Protein AF-A0A243CVK5-F1 (afdb_monomer_lite)

Radius of gyration: 19.61 Å; chains: 1; bounding box: 58×19×40 Å

Foldseek 3Di:
DLVVVLVVLVVVLVVVLVVVVVVDDPPPPVVNVVSVVVSVVVSVVSNCCSVCVVPLPPVRVVCVVCVVVVVVVVD

Structure (mmCIF, N/CA/C/O backbone):
data_AF-A0A243CVK5-F1
#
_entry.id   AF-A0A243CVK5-F1
#
loop_
_atom_site.group_PDB
_atom_site.id
_atom_site.type_symbol
_atom_site.label_atom_id
_atom_site.label_alt_id
_atom_site.label_comp_id
_atom_site.label_asym_id
_atom_site.label_entity_id
_atom_site.label_seq_id
_atom_site.pdbx_PDB_ins_code
_atom_site.Cartn_x
_atom_site.Cartn_y
_atom_site.Cartn_z
_atom_site.occupancy
_atom_site.B_iso_or_equiv
_atom_site.auth_seq_id
_atom_site.auth_comp_id
_atom_site.auth_asym_id
_atom_site.auth_atom_id
_atom_site.pdbx_PDB_model_num
ATOM 1 N N . MET A 1 1 ? -6.608 -1.800 -19.161 1.00 65.44 1 MET A N 1
ATOM 2 C CA . MET A 1 1 ? -5.920 -2.791 -18.302 1.00 65.44 1 MET A CA 1
ATOM 3 C C . MET A 1 1 ? -5.352 -2.174 -17.029 1.00 65.44 1 MET A C 1
ATOM 5 O O . MET A 1 1 ? -5.718 -2.624 -15.958 1.00 65.44 1 MET A O 1
ATOM 9 N N . LYS A 1 2 ? -4.520 -1.124 -17.096 1.00 69.81 2 LYS A N 1
ATOM 10 C CA . LYS A 1 2 ? -3.956 -0.510 -15.879 1.00 69.81 2 LYS A CA 1
ATOM 11 C C . LYS A 1 2 ? -5.007 0.156 -14.970 1.00 69.81 2 LYS A C 1
ATOM 13 O O . LYS A 1 2 ? -5.065 -0.113 -13.778 1.00 69.81 2 LYS A O 1
ATOM 18 N N . TRP A 1 3 ? -5.908 0.940 -15.562 1.00 74.75 3 TRP A N 1
ATOM 19 C CA . TRP A 1 3 ? -6.988 1.632 -14.846 1.00 74.75 3 TRP A CA 1
ATOM 20 C C . TRP A 1 3 ? -8.036 0.698 -14.227 1.00 74.75 3 TRP A C 1
ATOM 22 O O . TRP A 1 3 ? -8.513 0.963 -13.132 1.00 74.75 3 TRP A O 1
ATOM 32 N N . THR A 1 4 ? -8.348 -0.425 -14.879 1.00 83.75 4 THR A N 1
ATOM 33 C CA . THR A 1 4 ? -9.257 -1.445 -14.330 1.00 83.75 4 THR A CA 1
ATOM 34 C C . THR A 1 4 ? -8.688 -2.082 -13.064 1.00 83.75 4 THR A C 1
ATOM 36 O O . THR A 1 4 ? -9.428 -2.305 -12.112 1.00 83.75 4 THR A O 1
ATOM 39 N N . THR A 1 5 ? -7.371 -2.308 -13.014 1.00 81.00 5 THR A N 1
ATOM 40 C CA . THR A 1 5 ? -6.698 -2.801 -11.807 1.00 81.00 5 THR A CA 1
ATOM 41 C C . THR A 1 5 ? -6.720 -1.758 -10.694 1.00 81.00 5 THR A C 1
ATOM 43 O O . THR A 1 5 ? -7.034 -2.101 -9.562 1.00 81.00 5 THR A O 1
ATOM 46 N N . VAL A 1 6 ? -6.466 -0.481 -11.004 1.00 83.62 6 VAL A N 1
ATOM 47 C CA . VAL A 1 6 ? -6.547 0.606 -10.009 1.00 83.62 6 VAL A CA 1
ATOM 48 C C . VAL A 1 6 ? -7.948 0.682 -9.402 1.00 83.62 6 VAL A C 1
ATOM 50 O O . VAL A 1 6 ? -8.081 0.632 -8.184 1.00 83.62 6 VAL A O 1
ATOM 53 N N . VAL A 1 7 ? -8.990 0.713 -10.239 1.00 87.56 7 VAL A N 1
ATOM 54 C CA . VAL A 1 7 ? -10.389 0.744 -9.784 1.00 87.56 7 VAL A CA 1
ATOM 55 C C . VAL A 1 7 ? -10.725 -0.491 -8.945 1.00 87.56 7 VAL A C 1
ATOM 57 O O . VAL A 1 7 ? -11.327 -0.359 -7.883 1.00 87.56 7 VAL A O 1
ATOM 60 N N . GLY A 1 8 ? -10.289 -1.681 -9.371 1.00 88.19 8 GLY A N 1
ATOM 61 C CA . GLY A 1 8 ? -10.501 -2.921 -8.623 1.00 88.19 8 GLY A CA 1
ATOM 62 C C . GLY A 1 8 ? -9.871 -2.888 -7.230 1.00 88.19 8 GLY A C 1
ATOM 63 O O . GLY A 1 8 ? -10.532 -3.236 -6.254 1.00 88.19 8 GLY A O 1
ATOM 64 N N . VAL A 1 9 ? -8.629 -2.412 -7.119 1.00 85.88 9 VAL A N 1
ATOM 65 C CA . VAL A 1 9 ? -7.916 -2.319 -5.836 1.00 85.88 9 VAL A CA 1
ATOM 66 C C . VAL A 1 9 ? -8.542 -1.245 -4.944 1.00 85.88 9 VAL A C 1
ATOM 68 O O . VAL A 1 9 ? -8.703 -1.480 -3.753 1.00 85.88 9 VAL A O 1
ATOM 71 N N . THR A 1 10 ? -8.984 -0.109 -5.495 1.00 86.81 10 THR A N 1
ATOM 72 C CA . THR A 1 10 ? -9.733 0.905 -4.730 1.00 86.81 10 THR A CA 1
ATOM 73 C C . THR A 1 10 ? -11.026 0.344 -4.151 1.00 86.81 10 THR A C 1
ATOM 75 O O . THR A 1 10 ? -11.294 0.538 -2.968 1.00 86.81 10 THR A O 1
ATOM 78 N N . ILE A 1 11 ? -11.813 -0.377 -4.955 1.00 91.31 11 ILE A N 1
ATOM 79 C CA . ILE A 1 11 ? -13.056 -1.011 -4.494 1.00 91.31 11 ILE A CA 1
ATOM 80 C C . ILE A 1 11 ? -12.750 -2.021 -3.385 1.00 91.31 11 ILE A C 1
ATOM 82 O O . ILE A 1 11 ? -13.422 -2.023 -2.356 1.00 91.31 11 ILE A O 1
ATOM 86 N N . TRP A 1 12 ? -11.704 -2.833 -3.553 1.00 87.88 12 TRP A N 1
ATOM 87 C CA . TRP A 1 12 ? -11.271 -3.802 -2.544 1.00 87.88 12 TRP A CA 1
ATOM 88 C C . TRP A 1 12 ? -10.850 -3.132 -1.231 1.00 87.88 12 TRP A C 1
ATOM 90 O O . TRP A 1 12 ? -11.288 -3.551 -0.161 1.00 87.88 12 TRP A O 1
ATOM 100 N N . SER A 1 13 ? -10.058 -2.058 -1.297 1.00 84.62 13 SER A N 1
ATOM 101 C CA . SER A 1 13 ? -9.669 -1.274 -0.121 1.00 84.62 13 SER A CA 1
ATOM 102 C C . SER A 1 13 ? -10.888 -0.681 0.588 1.00 84.62 13 SER A C 1
ATOM 104 O O . SER A 1 13 ? -10.997 -0.797 1.805 1.00 84.62 13 SER A O 1
ATOM 106 N N . ILE A 1 14 ? -11.845 -0.115 -0.154 1.00 87.00 14 ILE A N 1
ATOM 107 C CA . ILE A 1 14 ? -13.085 0.427 0.422 1.00 87.00 14 ILE A CA 1
ATOM 108 C C . ILE A 1 14 ? -13.892 -0.675 1.115 1.00 87.00 14 ILE A C 1
ATOM 110 O O . ILE A 1 14 ? -14.367 -0.456 2.226 1.00 87.00 14 ILE A O 1
ATOM 114 N N . LEU A 1 15 ? -14.023 -1.857 0.506 1.00 88.44 15 LEU A N 1
ATOM 115 C CA . LEU A 1 15 ? -14.757 -2.984 1.090 1.00 88.44 15 LEU A CA 1
ATOM 116 C C . LEU A 1 15 ? -14.134 -3.467 2.400 1.00 88.44 15 LEU A C 1
ATOM 118 O O . LEU A 1 15 ? -14.862 -3.684 3.368 1.00 88.44 15 LEU A O 1
ATOM 122 N N . ILE A 1 16 ? -12.805 -3.597 2.455 1.00 85.06 16 ILE A N 1
ATOM 123 C CA . ILE A 1 16 ? -12.121 -3.967 3.698 1.00 85.06 16 ILE A CA 1
ATOM 124 C C . ILE A 1 16 ? -12.355 -2.882 4.763 1.00 85.06 16 ILE A C 1
ATOM 126 O O . ILE A 1 16 ? -12.754 -3.215 5.875 1.00 85.06 16 ILE A O 1
ATOM 130 N N . ILE A 1 17 ? -12.197 -1.593 4.423 1.00 82.25 17 ILE A N 1
ATOM 131 C CA . ILE A 1 17 ? -12.444 -0.478 5.357 1.00 82.25 17 ILE A CA 1
ATOM 132 C C . ILE A 1 17 ? -13.871 -0.552 5.898 1.00 82.25 17 ILE A C 1
ATOM 134 O O . ILE A 1 17 ? -14.073 -0.460 7.106 1.00 82.25 17 ILE A O 1
ATOM 138 N N . LEU A 1 18 ? -14.857 -0.747 5.020 1.00 84.44 18 LEU A N 1
ATOM 139 C CA . LEU A 1 18 ? -16.270 -0.808 5.382 1.00 84.44 18 LEU A CA 1
ATOM 140 C C . LEU A 1 18 ? -16.601 -2.028 6.251 1.00 84.44 18 LEU A C 1
ATOM 142 O O . LEU A 1 18 ? -17.518 -1.955 7.063 1.00 84.44 18 LEU A O 1
ATOM 146 N N . TYR A 1 19 ? -15.870 -3.134 6.095 1.00 82.31 19 TYR A N 1
ATOM 147 C CA . TYR A 1 19 ? -16.031 -4.343 6.903 1.00 82.31 19 TYR A CA 1
ATOM 148 C C . TYR A 1 19 ? -15.346 -4.232 8.274 1.00 82.31 19 TYR A C 1
ATOM 150 O O . TYR A 1 19 ? -15.901 -4.666 9.285 1.00 82.31 19 TYR A O 1
ATOM 158 N N . GLU A 1 20 ? -14.165 -3.614 8.346 1.00 79.19 20 GLU A N 1
ATOM 159 C CA . GLU A 1 20 ? -13.424 -3.434 9.601 1.00 79.19 20 GLU A CA 1
ATOM 160 C C . GLU A 1 20 ? -13.976 -2.305 10.476 1.00 79.19 20 GLU A C 1
ATOM 162 O O . GLU A 1 20 ? -13.980 -2.423 11.703 1.00 79.19 20 GLU A O 1
ATOM 167 N N . TRP A 1 21 ? -14.536 -1.246 9.884 1.00 75.88 21 TRP A N 1
ATOM 168 C CA . TRP A 1 21 ? -15.116 -0.120 10.626 1.00 75.88 21 TRP A CA 1
ATOM 169 C C . TRP A 1 21 ? -16.220 -0.488 11.632 1.00 75.88 21 TRP A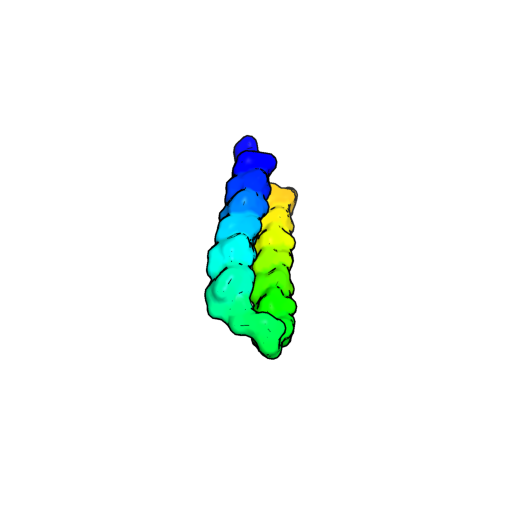 C 1
ATOM 171 O O . TRP A 1 21 ? -16.149 0.023 12.757 1.00 75.88 21 TRP A O 1
ATOM 181 N N . PRO A 1 22 ? -17.232 -1.317 11.285 1.00 77.81 22 PRO A N 1
ATOM 182 C CA . PRO A 1 22 ? -18.278 -1.741 12.217 1.00 77.81 22 PRO A CA 1
ATOM 183 C C . PRO A 1 22 ? -17.779 -2.789 13.216 1.00 77.81 22 PRO A C 1
ATOM 185 O O . PRO A 1 22 ? -18.323 -2.898 14.312 1.00 77.81 22 PRO A O 1
ATOM 188 N N . LYS A 1 23 ? -16.736 -3.547 12.861 1.00 73.56 23 LYS A N 1
ATOM 189 C CA . LYS A 1 23 ? -16.139 -4.571 13.728 1.00 73.56 23 LYS A CA 1
ATOM 190 C C . LYS A 1 23 ? -15.252 -3.957 14.819 1.00 73.56 23 LYS A C 1
ATOM 192 O O . LYS A 1 23 ? -15.091 -4.541 15.888 1.00 73.56 23 LYS A O 1
ATOM 197 N N . MET A 1 24 ? -14.719 -2.759 14.574 1.00 71.06 24 MET A N 1
ATOM 198 C CA . MET A 1 24 ? -13.907 -1.999 15.522 1.00 71.06 24 MET A CA 1
ATOM 199 C C . MET A 1 24 ? -14.754 -1.190 16.5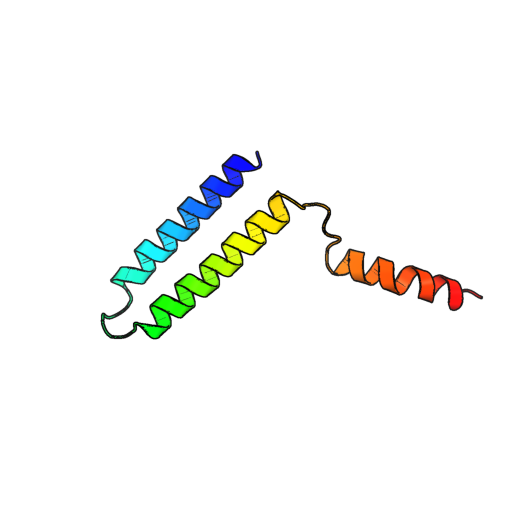03 1.00 71.06 24 MET A C 1
ATOM 201 O O . MET A 1 24 ? -15.487 -0.270 16.123 1.00 71.06 24 MET A O 1
ATOM 205 N N . LYS A 1 25 ? -14.578 -1.466 17.799 1.00 68.75 25 LYS A N 1
ATOM 206 C CA . LYS A 1 25 ? -15.245 -0.725 18.879 1.00 68.75 25 LYS A CA 1
ATOM 207 C C . LYS A 1 25 ? -14.866 0.760 18.821 1.00 68.75 25 LYS A C 1
ATOM 209 O O . LYS A 1 25 ? -13.732 1.119 18.504 1.00 68.75 25 LYS A O 1
ATOM 214 N N . GLN A 1 26 ? -15.804 1.638 19.183 1.00 64.38 26 GLN A N 1
ATOM 215 C CA . GLN A 1 26 ? -15.680 3.107 19.103 1.00 64.38 26 GLN A CA 1
ATOM 216 C C . GLN A 1 26 ? -14.423 3.677 19.806 1.00 64.38 26 GLN A C 1
ATOM 218 O O . GLN A 1 26 ? -13.964 4.766 19.463 1.00 64.38 26 GLN A O 1
ATOM 223 N N . ASN A 1 27 ? -13.833 2.919 20.741 1.00 67.00 27 ASN A N 1
ATOM 224 C CA . ASN A 1 27 ? -12.652 3.303 21.515 1.00 67.00 27 ASN A CA 1
ATOM 225 C C . ASN A 1 27 ? -11.294 2.934 20.866 1.00 67.00 27 ASN A C 1
ATOM 227 O O . ASN A 1 27 ? -10.251 3.396 21.321 1.00 67.00 27 ASN A O 1
ATOM 231 N N . GLN A 1 28 ? -11.265 2.148 19.782 1.00 71.38 28 GLN A N 1
ATOM 232 C CA . GLN A 1 28 ? -10.027 1.710 19.105 1.00 71.38 28 GLN A CA 1
ATOM 233 C C . GLN A 1 28 ? -9.600 2.660 17.972 1.00 71.38 28 GLN A C 1
ATOM 235 O O . GLN A 1 28 ? -9.346 2.258 16.838 1.00 71.38 28 GLN A O 1
ATOM 240 N N . LYS A 1 29 ? -9.495 3.962 18.272 1.00 74.38 29 LYS A N 1
ATOM 241 C CA . LYS A 1 29 ? -9.101 4.983 17.278 1.00 74.38 29 LYS A CA 1
ATOM 242 C C . LYS A 1 29 ? -7.700 4.741 16.692 1.00 74.38 29 LYS A C 1
ATOM 244 O O . LYS A 1 29 ? -7.482 5.020 15.519 1.00 74.38 29 LYS A O 1
ATOM 249 N N . LYS A 1 30 ? -6.769 4.193 17.485 1.00 77.31 30 LYS A N 1
ATOM 250 C CA . LYS A 1 30 ? -5.392 3.891 17.047 1.00 77.31 30 LYS A CA 1
ATOM 251 C C . LYS A 1 30 ? -5.336 2.760 16.015 1.00 77.31 30 LYS A C 1
ATOM 253 O O . LYS A 1 30 ? -4.597 2.873 15.045 1.00 77.31 30 LYS A O 1
ATOM 258 N N . GLU A 1 31 ? -6.143 1.715 16.190 1.00 80.94 31 GLU A N 1
ATOM 259 C CA . GLU A 1 31 ? -6.210 0.602 15.233 1.00 80.94 31 GLU A CA 1
ATOM 260 C C . GLU A 1 31 ? -6.834 1.042 13.910 1.00 80.94 31 GLU A C 1
ATOM 262 O O . GLU A 1 31 ? -6.299 0.720 12.855 1.00 80.94 31 GLU A O 1
ATOM 267 N N . LYS A 1 32 ? -7.883 1.878 13.952 1.00 78.12 32 LYS A N 1
ATOM 268 C CA . LYS A 1 32 ? -8.462 2.479 12.737 1.00 78.12 32 LYS A CA 1
ATOM 269 C C . LYS A 1 32 ? -7.414 3.226 11.920 1.00 78.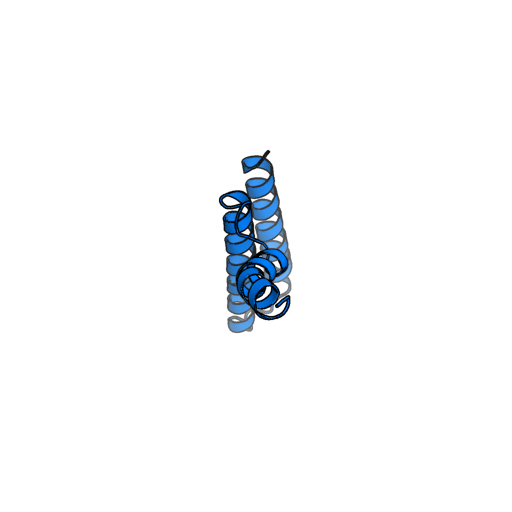12 32 LYS A C 1
ATOM 271 O O . LYS A 1 32 ? -7.343 3.048 10.711 1.00 78.12 32 LYS A O 1
ATOM 276 N N . VAL A 1 33 ? -6.584 4.030 12.585 1.00 83.19 33 VAL A N 1
ATOM 277 C CA . VAL A 1 33 ? -5.497 4.766 11.927 1.00 83.19 33 VAL A CA 1
ATOM 278 C C . VAL A 1 33 ? -4.441 3.809 11.369 1.00 83.19 33 VAL A C 1
ATOM 280 O O . VAL A 1 33 ? -4.019 3.990 10.232 1.00 83.19 33 VAL A O 1
ATOM 283 N N . ALA A 1 34 ? -4.053 2.767 12.112 1.00 85.94 34 ALA A N 1
ATOM 284 C CA . ALA A 1 34 ? -3.083 1.778 11.640 1.00 85.94 34 ALA A CA 1
ATOM 285 C C . ALA A 1 34 ? -3.560 1.049 10.373 1.00 85.94 34 ALA A C 1
ATOM 287 O O . ALA A 1 34 ? -2.795 0.932 9.418 1.00 85.94 34 ALA A O 1
ATOM 288 N N . ILE A 1 35 ? -4.828 0.628 10.321 1.00 83.94 35 ILE A N 1
ATOM 289 C CA . ILE A 1 35 ? -5.408 -0.006 9.126 1.00 83.94 35 ILE A CA 1
ATOM 290 C C . ILE A 1 35 ? -5.423 0.952 7.942 1.00 83.94 35 ILE A C 1
ATOM 292 O O . ILE A 1 35 ? -5.041 0.573 6.838 1.00 83.94 35 ILE A O 1
ATOM 296 N N . LEU A 1 36 ? -5.819 2.203 8.170 1.00 84.75 36 LEU A N 1
ATOM 297 C CA . LEU A 1 36 ? -5.885 3.209 7.115 1.00 84.75 36 LEU A CA 1
ATOM 298 C C . LEU A 1 36 ? -4.490 3.505 6.542 1.00 84.75 36 LEU A C 1
ATOM 300 O O . LEU A 1 36 ? -4.338 3.602 5.327 1.00 84.75 36 LEU A O 1
ATOM 304 N N . ILE A 1 37 ? -3.464 3.564 7.397 1.00 87.62 37 ILE A N 1
ATOM 305 C CA . ILE A 1 37 ? -2.061 3.726 6.987 1.00 87.62 37 ILE A CA 1
ATOM 306 C C . ILE A 1 37 ? -1.572 2.502 6.209 1.00 87.62 37 ILE A C 1
ATOM 308 O O . ILE A 1 37 ? -1.006 2.661 5.130 1.00 87.62 37 ILE A O 1
ATOM 312 N N . LEU A 1 38 ? -1.802 1.288 6.718 1.00 86.56 38 LEU A N 1
ATOM 313 C CA . LEU A 1 38 ? -1.383 0.049 6.055 1.00 86.56 38 LEU A CA 1
ATOM 314 C C . LEU A 1 38 ? -2.043 -0.104 4.681 1.00 86.56 38 LEU A C 1
ATOM 316 O O . LEU A 1 38 ? -1.376 -0.460 3.709 1.00 86.56 38 LEU A O 1
ATOM 320 N N . MET A 1 39 ? -3.327 0.235 4.571 1.00 87.38 39 MET A N 1
ATOM 321 C CA . MET A 1 39 ? -4.010 0.281 3.284 1.00 87.38 39 MET A CA 1
ATOM 322 C C . MET A 1 39 ? -3.466 1.346 2.360 1.00 87.38 39 MET A C 1
ATOM 324 O O . MET A 1 39 ? -3.239 1.051 1.192 1.00 87.38 39 MET A O 1
ATOM 328 N N . ALA A 1 40 ? -3.261 2.567 2.852 1.00 87.81 40 ALA A N 1
ATOM 329 C CA . ALA A 1 40 ? -2.708 3.639 2.039 1.00 87.81 40 ALA A CA 1
ATOM 330 C C . ALA A 1 40 ? -1.325 3.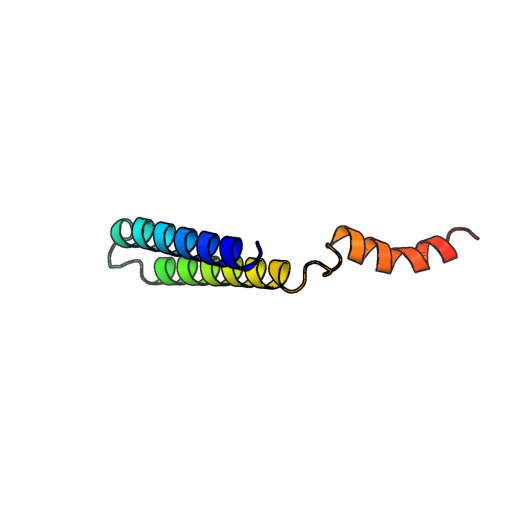251 1.501 1.00 87.81 40 ALA A C 1
ATOM 332 O O . ALA A 1 40 ? -1.053 3.464 0.323 1.00 87.81 40 ALA A O 1
ATOM 333 N N . MET A 1 41 ? -0.490 2.606 2.322 1.00 89.12 41 MET A N 1
ATOM 334 C CA . MET A 1 41 ? 0.799 2.061 1.897 1.00 89.12 41 MET A CA 1
ATOM 335 C C . MET A 1 41 ? 0.634 0.998 0.810 1.00 89.12 41 MET A C 1
ATOM 337 O O . MET A 1 41 ? 1.240 1.132 -0.248 1.00 89.12 41 MET A O 1
ATOM 341 N N . GLY A 1 42 ? -0.212 -0.016 1.014 1.00 86.19 42 GLY A N 1
ATOM 342 C CA . GLY A 1 42 ? -0.441 -1.062 0.009 1.00 86.19 42 GLY A CA 1
ATOM 343 C C . GLY A 1 42 ? -1.020 -0.521 -1.303 1.00 86.19 42 GLY A C 1
ATOM 344 O O . GLY A 1 42 ? -0.606 -0.930 -2.393 1.00 86.19 42 GLY A O 1
ATOM 345 N N . TRP A 1 43 ? -1.933 0.447 -1.211 1.00 87.12 43 TRP A N 1
ATOM 346 C CA . TRP A 1 43 ? -2.541 1.115 -2.360 1.00 87.12 43 TRP A CA 1
ATOM 347 C C . TRP A 1 43 ? -1.501 1.935 -3.131 1.00 87.12 43 TRP A C 1
ATOM 349 O O . TRP A 1 43 ? -1.374 1.788 -4.348 1.00 87.12 43 TRP A O 1
ATOM 359 N N . LEU A 1 44 ? -0.676 2.712 -2.420 1.00 86.94 44 LEU A N 1
ATOM 360 C CA . LEU A 1 44 ? 0.424 3.482 -2.998 1.00 86.94 44 LEU A CA 1
ATOM 361 C C . LEU A 1 44 ? 1.453 2.572 -3.679 1.00 86.94 44 LEU A C 1
ATOM 363 O O . LEU A 1 44 ? 1.839 2.841 -4.814 1.00 86.94 44 LEU A O 1
ATOM 367 N N . THR A 1 45 ? 1.863 1.476 -3.035 1.00 83.81 45 THR A N 1
ATOM 368 C CA . THR A 1 45 ? 2.790 0.493 -3.621 1.00 83.81 45 THR A CA 1
ATOM 369 C C . THR A 1 45 ? 2.221 -0.121 -4.895 1.00 83.81 45 THR A C 1
ATOM 371 O O . THR A 1 45 ? 2.934 -0.243 -5.890 1.00 83.81 45 THR A O 1
ATOM 374 N N . THR A 1 46 ? 0.931 -0.461 -4.893 1.00 84.06 46 THR A N 1
ATOM 375 C CA . THR A 1 46 ? 0.247 -1.020 -6.065 1.00 84.06 46 THR A CA 1
ATOM 376 C C . THR A 1 46 ? 0.250 -0.036 -7.231 1.00 84.06 46 THR A C 1
ATOM 378 O O . THR A 1 46 ? 0.582 -0.420 -8.350 1.00 84.06 46 THR A O 1
ATOM 381 N N . ILE A 1 47 ? -0.060 1.240 -6.975 1.00 82.88 47 ILE A N 1
ATOM 382 C CA . ILE A 1 47 ? -0.002 2.309 -7.982 1.00 82.88 47 ILE A CA 1
ATOM 383 C C . ILE A 1 47 ? 1.425 2.460 -8.508 1.00 82.88 47 ILE A C 1
ATOM 385 O O . ILE A 1 47 ? 1.628 2.492 -9.721 1.00 82.88 47 ILE A O 1
ATOM 389 N N . LEU A 1 48 ? 2.418 2.494 -7.619 1.00 83.00 48 LEU A N 1
ATOM 390 C CA . LEU A 1 48 ? 3.821 2.636 -7.996 1.00 83.00 48 LEU A CA 1
ATOM 391 C C . LEU A 1 48 ? 4.261 1.514 -8.949 1.00 83.00 48 LEU A C 1
ATOM 393 O O . LEU A 1 48 ? 4.837 1.800 -9.993 1.00 83.00 48 LEU A O 1
ATOM 397 N N . PHE A 1 49 ? 3.900 0.262 -8.653 1.00 80.31 49 PHE A N 1
ATOM 398 C CA . PHE A 1 49 ? 4.160 -0.893 -9.524 1.00 80.31 49 PHE A CA 1
ATOM 399 C C . PHE A 1 49 ? 3.419 -0.823 -10.866 1.00 80.31 49 PHE A C 1
ATOM 401 O O . PHE A 1 49 ? 3.931 -1.258 -11.894 1.00 80.31 49 PHE A O 1
ATOM 408 N N . LEU A 1 50 ? 2.202 -0.280 -10.876 1.00 79.31 50 LEU A N 1
ATOM 409 C CA . LEU A 1 50 ? 1.374 -0.171 -12.079 1.00 79.31 50 LEU A CA 1
ATOM 410 C C . LEU A 1 50 ? 1.905 0.867 -13.076 1.00 79.31 50 LEU A C 1
ATOM 412 O O . LEU A 1 50 ? 1.872 0.648 -14.298 1.00 79.31 50 LEU A O 1
ATOM 416 N N . PHE A 1 51 ? 2.374 2.004 -12.559 1.00 74.50 51 PHE A N 1
ATOM 417 C CA . PHE A 1 51 ? 2.912 3.106 -13.356 1.00 74.50 51 PHE A CA 1
ATOM 418 C C . PHE A 1 51 ? 4.397 2.931 -13.677 1.00 74.50 51 PHE A C 1
ATOM 420 O O . PHE A 1 51 ? 4.795 3.244 -14.796 1.00 74.50 51 PHE A O 1
ATOM 427 N N . PHE A 1 52 ? 5.173 2.338 -12.769 1.00 74.06 52 PHE A N 1
ATOM 428 C CA . PHE A 1 52 ? 6.579 1.988 -12.967 1.00 74.06 52 PHE A CA 1
ATOM 429 C C . PHE A 1 52 ? 6.784 0.460 -12.915 1.00 74.06 52 PHE A C 1
ATOM 431 O O . PHE A 1 52 ? 7.414 -0.056 -11.991 1.00 74.06 52 PHE A O 1
ATOM 438 N N . PRO A 1 53 ? 6.279 -0.294 -13.910 1.00 67.62 53 PRO A N 1
ATOM 439 C CA . PRO A 1 53 ? 6.454 -1.748 -13.962 1.00 67.62 53 PRO A CA 1
ATOM 440 C C . PRO A 1 53 ? 7.920 -2.164 -14.165 1.00 67.62 53 PRO A C 1
ATOM 442 O O . PRO A 1 53 ? 8.285 -3.294 -13.856 1.00 67.62 53 PRO A O 1
ATOM 445 N N . ASP A 1 54 ? 8.755 -1.244 -14.657 1.00 62.94 54 ASP A N 1
ATOM 446 C CA . ASP A 1 54 ? 10.184 -1.447 -14.893 1.00 62.94 54 ASP A CA 1
ATOM 447 C C . ASP A 1 54 ? 11.060 -1.118 -13.680 1.00 62.94 54 ASP A C 1
ATOM 449 O O . ASP A 1 54 ? 12.286 -1.120 -13.812 1.00 62.94 54 ASP A O 1
ATOM 453 N N . ILE A 1 55 ? 10.481 -0.862 -12.493 1.00 64.06 55 ILE A N 1
ATOM 454 C CA . ILE A 1 55 ? 11.279 -0.881 -11.260 1.00 64.06 55 ILE A CA 1
ATOM 455 C C . ILE A 1 55 ? 11.923 -2.268 -11.214 1.00 64.06 55 ILE A C 1
ATOM 457 O O . ILE A 1 55 ? 11.199 -3.268 -11.134 1.00 64.06 55 ILE A O 1
ATOM 461 N N . PRO A 1 56 ? 13.263 -2.367 -11.317 1.00 61.53 56 PRO A N 1
ATOM 462 C CA . PRO A 1 56 ? 13.920 -3.653 -11.288 1.00 61.53 56 PRO A CA 1
ATOM 463 C C . PRO A 1 56 ? 13.528 -4.289 -9.964 1.00 61.53 56 PRO A C 1
ATOM 465 O O . PRO A 1 56 ? 13.841 -3.748 -8.904 1.00 61.53 56 PRO A O 1
ATOM 468 N N . GLY A 1 57 ? 12.793 -5.404 -10.026 1.00 63.88 57 GLY A N 1
ATOM 469 C CA . GLY A 1 57 ? 12.402 -6.126 -8.820 1.00 63.88 57 GLY A CA 1
ATOM 470 C C . GLY A 1 57 ? 13.631 -6.342 -7.932 1.00 63.88 57 GLY A C 1
ATOM 471 O O . GLY A 1 57 ? 14.745 -6.377 -8.461 1.00 63.88 57 GLY A O 1
ATOM 472 N N . PRO A 1 58 ? 13.479 -6.491 -6.609 1.00 61.75 58 PRO A N 1
ATOM 473 C CA . PRO A 1 58 ? 14.611 -6.560 -5.681 1.00 61.75 58 PRO A CA 1
ATOM 474 C C . PRO A 1 58 ? 15.683 -7.557 -6.146 1.00 61.75 58 PRO A C 1
ATOM 476 O O . PRO A 1 58 ? 16.870 -7.255 -6.124 1.00 61.75 58 PRO A O 1
ATOM 479 N N . THR A 1 59 ? 15.269 -8.682 -6.728 1.00 63.56 59 THR A N 1
ATOM 480 C CA . THR A 1 59 ? 16.144 -9.671 -7.372 1.00 63.56 59 THR A CA 1
ATOM 481 C C . THR A 1 59 ? 16.961 -9.113 -8.548 1.00 63.56 59 THR A C 1
ATOM 483 O O . THR A 1 59 ? 18.157 -9.368 -8.663 1.00 63.56 59 THR A O 1
ATOM 486 N N . LYS A 1 60 ? 16.338 -8.324 -9.429 1.00 65.88 60 LYS A N 1
ATOM 487 C CA . LYS A 1 60 ? 16.969 -7.705 -10.604 1.00 65.88 60 LYS A CA 1
ATOM 488 C C . LYS A 1 60 ? 17.881 -6.541 -10.199 1.00 65.88 60 LYS A C 1
ATOM 490 O O . LYS A 1 60 ? 18.960 -6.405 -10.773 1.00 65.88 60 LYS A O 1
ATOM 495 N N . ALA A 1 61 ? 17.492 -5.772 -9.177 1.00 69.94 61 ALA A N 1
ATOM 496 C CA . ALA A 1 61 ? 18.306 -4.716 -8.575 1.00 69.94 61 ALA A CA 1
ATOM 497 C C . ALA A 1 61 ? 19.575 -5.285 -7.923 1.00 69.94 61 ALA A C 1
ATOM 499 O O . ALA A 1 61 ? 20.674 -4.820 -8.225 1.00 69.94 61 ALA A O 1
ATOM 500 N N . ILE A 1 62 ? 19.440 -6.356 -7.132 1.00 70.62 62 ILE A N 1
ATOM 501 C CA . ILE A 1 62 ? 20.577 -7.103 -6.576 1.00 70.62 62 ILE A CA 1
ATOM 502 C C . ILE A 1 62 ? 21.464 -7.617 -7.715 1.00 70.62 62 ILE A C 1
ATOM 504 O O . ILE A 1 62 ? 22.670 -7.392 -7.687 1.00 70.62 62 ILE A O 1
ATOM 508 N N . SER A 1 63 ? 20.894 -8.213 -8.771 1.00 69.31 63 SER A N 1
ATOM 509 C CA . SER A 1 63 ? 21.701 -8.697 -9.903 1.00 69.31 63 SER A CA 1
ATOM 510 C C . SER A 1 63 ? 22.475 -7.582 -10.619 1.00 69.31 63 SER A C 1
ATOM 512 O O . SER A 1 63 ? 23.595 -7.818 -11.057 1.00 69.31 63 SER A O 1
ATOM 514 N N . ASN A 1 64 ? 21.928 -6.363 -10.708 1.00 72.31 64 ASN A N 1
ATOM 515 C CA . ASN A 1 64 ? 22.613 -5.219 -11.318 1.00 72.31 64 ASN A CA 1
ATOM 516 C C . ASN A 1 64 ? 23.770 -4.700 -10.453 1.00 72.31 64 ASN A C 1
ATOM 518 O O . ASN A 1 64 ? 24.783 -4.283 -11.006 1.00 72.31 64 ASN A O 1
ATOM 522 N N . ILE A 1 65 ? 23.640 -4.752 -9.124 1.00 77.75 65 ILE A N 1
ATOM 523 C CA . ILE A 1 65 ? 24.706 -4.382 -8.178 1.00 77.75 65 ILE A CA 1
ATOM 524 C C . ILE A 1 65 ? 25.813 -5.445 -8.163 1.00 77.75 65 ILE A C 1
ATOM 526 O O . ILE A 1 65 ? 26.993 -5.111 -8.102 1.00 77.75 65 ILE A O 1
ATOM 530 N N . PHE A 1 66 ? 25.444 -6.724 -8.261 1.00 74.62 66 PHE A N 1
ATOM 531 C CA . PHE A 1 66 ? 26.390 -7.843 -8.223 1.00 74.62 66 PHE A CA 1
ATOM 532 C C . PHE A 1 66 ? 27.022 -8.182 -9.583 1.00 74.62 66 PHE A C 1
ATOM 534 O O . PHE A 1 66 ? 28.099 -8.770 -9.613 1.00 74.62 66 PHE A O 1
A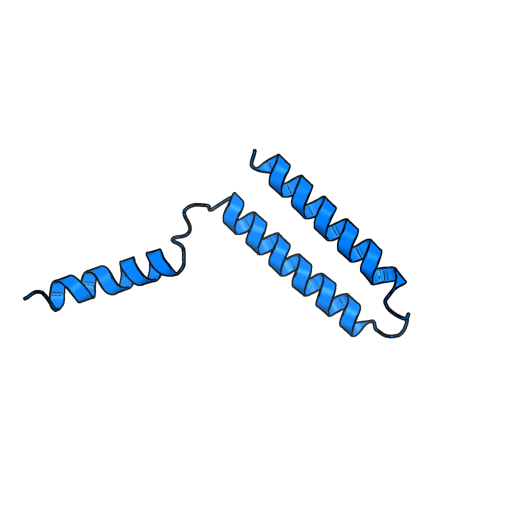TOM 541 N N . LYS A 1 67 ? 26.425 -7.770 -10.709 1.00 72.00 67 LYS A N 1
ATOM 542 C CA . LYS A 1 67 ? 26.993 -7.911 -12.067 1.00 72.00 67 LYS A CA 1
ATOM 543 C C . LYS A 1 67 ? 28.411 -7.344 -12.238 1.00 72.00 67 LYS A C 1
ATOM 545 O O . LYS A 1 67 ? 29.228 -7.996 -12.887 1.00 72.00 67 LYS A O 1
ATOM 550 N N . PRO A 1 68 ? 28.733 -6.132 -11.743 1.00 76.94 68 PRO A N 1
ATOM 551 C CA . PRO A 1 68 ? 30.101 -5.631 -11.812 1.00 76.94 68 PRO A CA 1
ATOM 552 C C . PRO A 1 68 ? 31.047 -6.417 -10.895 1.00 76.94 68 PRO A C 1
ATOM 554 O O . PRO A 1 68 ? 32.192 -6.623 -11.278 1.00 76.94 68 PRO A O 1
ATOM 557 N N . LEU A 1 69 ? 30.577 -6.919 -9.744 1.00 75.44 69 LEU A N 1
ATOM 558 C CA . LEU A 1 69 ? 31.386 -7.754 -8.847 1.00 75.44 69 LEU A CA 1
ATOM 559 C C . LEU A 1 69 ? 31.722 -9.119 -9.461 1.00 75.44 69 LEU A C 1
ATOM 561 O O . LEU A 1 69 ? 32.861 -9.562 -9.350 1.00 75.44 69 LEU A O 1
ATOM 565 N N . SER A 1 70 ? 30.773 -9.771 -10.140 1.00 68.44 70 SER A N 1
ATOM 566 C CA . SER A 1 70 ? 31.022 -11.074 -10.768 1.00 68.44 70 SER A CA 1
ATOM 567 C C . SER A 1 70 ? 32.105 -10.984 -11.843 1.00 68.44 70 SER A C 1
ATOM 569 O O . SER A 1 70 ? 32.987 -11.827 -11.882 1.00 68.44 70 SER A O 1
ATOM 571 N N . LYS A 1 71 ? 32.118 -9.908 -12.642 1.00 70.62 71 LYS A N 1
ATOM 572 C CA . LYS A 1 71 ? 33.166 -9.660 -13.649 1.00 70.62 71 LYS A CA 1
ATOM 573 C C . LYS A 1 71 ? 34.563 -9.432 -13.066 1.00 70.62 71 LYS A C 1
ATOM 575 O O . LYS A 1 71 ? 35.541 -9.618 -13.780 1.00 70.62 71 LYS A O 1
ATOM 580 N N . VAL A 1 72 ? 34.659 -8.982 -11.815 1.00 76.81 72 VAL A N 1
ATOM 581 C CA . VAL A 1 72 ? 35.941 -8.783 -11.12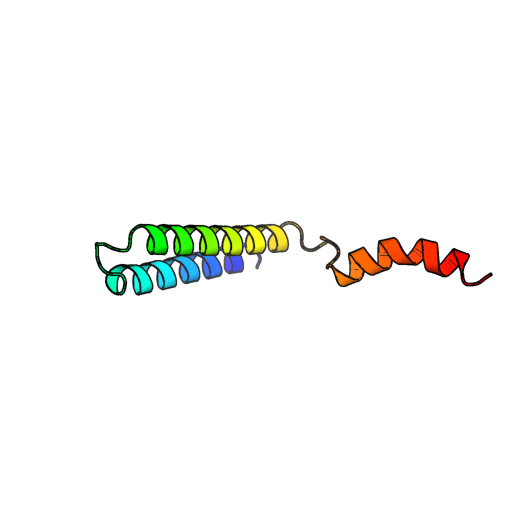0 1.00 76.81 72 VAL A CA 1
ATOM 582 C C . VAL A 1 72 ? 36.446 -10.093 -10.510 1.00 76.81 72 VAL A C 1
ATOM 584 O O . VAL A 1 72 ? 37.651 -10.294 -10.454 1.00 76.81 72 VAL A O 1
ATOM 587 N N . PHE A 1 73 ? 35.539 -10.983 -10.096 1.00 70.50 73 PHE A N 1
ATOM 588 C CA . PHE A 1 73 ? 35.869 -12.302 -9.544 1.00 70.50 73 PHE A CA 1
ATOM 589 C C . PHE A 1 73 ? 36.090 -13.397 -10.602 1.00 70.50 73 PHE A C 1
ATOM 591 O O . PHE A 1 73 ? 36.638 -14.443 -10.278 1.00 70.50 73 PHE A O 1
ATOM 598 N N . GLU A 1 74 ? 35.669 -13.179 -11.851 1.00 63.59 74 GLU A N 1
ATOM 599 C CA . GLU A 1 74 ? 35.860 -14.115 -12.973 1.00 63.59 74 GLU A CA 1
ATOM 600 C C . GLU A 1 74 ? 37.229 -13.953 -13.674 1.00 63.59 74 GLU A C 1
ATOM 602 O O . GLU A 1 74 ? 37.412 -14.404 -14.805 1.00 63.59 74 GLU A O 1
ATOM 607 N N . LYS A 1 75 ? 38.190 -13.292 -13.020 1.00 46.41 75 LYS A N 1
ATOM 608 C CA . LYS A 1 75 ? 39.564 -13.090 -13.493 1.00 46.41 75 LYS A CA 1
ATOM 609 C C . LYS A 1 75 ? 40.558 -13.563 -12.440 1.00 46.41 75 LYS A C 1
ATOM 611 O O . LYS A 1 75 ? 41.607 -14.098 -12.858 1.00 46.41 75 LYS A O 1
#

Organism: NCBI:txid180867

Secondary structure (DSSP, 8-state):
-HHHHHHHHHHHHHHHHHHHHHHS-TT-HHHHHHHHHHHHHHHHHHHHHHH-TTS--HHHHHHHHHHHHHHHHT-

pLDDT: mean 77.13, std 9.02, range [46.41, 91.31]

Sequence (75 aa):
MKWTTVVGVTIWSILIILYEWPKMKQNQKKEKVAILILMAMGWLTTILFLFFPDIPGPTKAISNIFKPLSKVFEK